Protein AF-A0A2A5CY02-F1 (afdb_monomer_lite)

Foldseek 3Di:
DEEAQDPVAVVQVVVACVVPVVLVVLVVVLVVCCLVDVPDVQQVWAQPPVPQWIWGQSDVVQQWIFIWHDPDPNYIYTDYIDHPPVPDD

Secondary structure (DSSP, 8-state):
-EEE--HHHHHHHHHHHHH-TTHHHHHHHHHHHHHH-TT-GGG-EEEEGGGTEEEEEEETTTTEEEEEEEEETTEEEEEEEEEGGGG--

pLDDT: mean 82.42, std 11.3, range [37.22, 91.56]

Radius of gyration: 12.34 Å; chains: 1; bounding box: 34×26×27 Å

Structure (mmCIF, N/CA/C/O backbone):
data_AF-A0A2A5CY02-F1
#
_entry.id   AF-A0A2A5CY02-F1
#
loop_
_atom_site.group_PDB
_atom_site.id
_atom_site.type_symbol
_atom_site.label_atom_id
_atom_site.label_alt_id
_atom_site.label_comp_id
_atom_site.label_asym_id
_atom_site.label_entity_id
_atom_site.label_seq_id
_atom_site.pdbx_PDB_ins_code
_atom_site.Cartn_x
_atom_site.Cartn_y
_atom_site.Cartn_z
_atom_site.occupancy
_atom_site.B_iso_or_equiv
_atom_site.auth_seq_id
_atom_site.auth_comp_id
_atom_site.auth_asym_id
_atom_site.auth_atom_id
_atom_site.pdbx_PDB_model_num
ATOM 1 N N . MET A 1 1 ? -16.059 -3.338 4.026 1.00 79.31 1 MET A N 1
ATOM 2 C CA . MET A 1 1 ? -14.983 -2.390 3.679 1.00 79.31 1 MET A CA 1
ATOM 3 C C . MET A 1 1 ? -14.815 -2.228 2.166 1.00 79.31 1 MET A C 1
ATOM 5 O O . MET A 1 1 ? -14.723 -3.207 1.436 1.00 79.31 1 MET A O 1
ATOM 9 N N . LYS A 1 2 ? -14.797 -0.989 1.681 1.00 85.38 2 LYS A N 1
ATOM 10 C CA . LYS A 1 2 ? -14.735 -0.589 0.275 1.00 85.38 2 LYS A CA 1
ATOM 11 C C . LYS A 1 2 ? -13.382 0.055 -0.017 1.00 85.38 2 LYS A C 1
ATOM 13 O O . LYS A 1 2 ? -12.940 0.958 0.689 1.00 85.38 2 LYS A O 1
ATOM 18 N N . ILE A 1 3 ? -12.732 -0.419 -1.078 1.00 89.12 3 ILE A N 1
ATOM 19 C CA . ILE A 1 3 ? -11.396 0.023 -1.488 1.00 89.12 3 ILE A CA 1
ATOM 20 C C . ILE A 1 3 ? -11.520 0.927 -2.714 1.00 89.12 3 ILE A C 1
ATOM 22 O O . ILE A 1 3 ? -11.860 0.472 -3.809 1.00 89.12 3 ILE A O 1
ATOM 26 N N . ILE A 1 4 ? -11.214 2.207 -2.534 1.00 90.81 4 ILE A N 1
ATOM 27 C CA . ILE A 1 4 ? -11.237 3.228 -3.575 1.00 90.81 4 ILE A CA 1
ATOM 28 C C . ILE A 1 4 ? -9.861 3.281 -4.238 1.00 90.81 4 ILE A C 1
ATOM 30 O O . ILE A 1 4 ? -8.832 3.496 -3.596 1.00 90.81 4 ILE A O 1
ATOM 34 N N . ARG A 1 5 ? -9.859 3.079 -5.557 1.00 91.38 5 ARG A N 1
ATOM 35 C CA . ARG A 1 5 ? -8.667 3.060 -6.410 1.00 91.38 5 ARG A CA 1
ATOM 36 C C . ARG A 1 5 ? -8.728 4.222 -7.399 1.00 91.38 5 ARG A C 1
ATOM 38 O O . ARG A 1 5 ? -9.307 4.055 -8.476 1.00 91.38 5 ARG A O 1
ATOM 45 N N . PRO A 1 6 ? -8.165 5.396 -7.066 1.00 91.50 6 PRO A N 1
ATOM 46 C CA . PRO A 1 6 ? -8.197 6.539 -7.966 1.00 91.50 6 PRO A CA 1
ATOM 47 C C . PRO A 1 6 ? -7.400 6.235 -9.238 1.00 91.50 6 PRO A C 1
ATOM 49 O O . PRO A 1 6 ? -6.484 5.412 -9.246 1.00 91.50 6 PRO A O 1
ATOM 52 N N . TYR A 1 7 ? -7.722 6.919 -10.333 1.00 90.06 7 TYR A N 1
ATOM 53 C CA . TYR A 1 7 ? -7.084 6.676 -11.630 1.00 90.06 7 TYR A CA 1
ATOM 54 C C . TYR A 1 7 ? -5.552 6.841 -11.589 1.00 90.06 7 TYR A C 1
ATOM 56 O O . TYR A 1 7 ? -4.815 6.043 -12.173 1.00 90.06 7 TYR A O 1
ATOM 64 N N . ASN A 1 8 ? -5.060 7.820 -10.822 1.00 88.44 8 ASN A N 1
ATOM 65 C CA . ASN A 1 8 ? -3.625 8.025 -10.607 1.00 88.44 8 ASN A CA 1
ATOM 66 C C . ASN A 1 8 ? -2.962 6.831 -9.909 1.00 88.44 8 ASN A C 1
ATOM 68 O O . ASN A 1 8 ? -1.858 6.441 -10.288 1.00 88.44 8 ASN A O 1
ATOM 72 N N . TYR A 1 9 ? -3.651 6.217 -8.946 1.00 90.81 9 TYR A N 1
ATOM 73 C CA . TYR A 1 9 ? -3.179 5.006 -8.285 1.00 90.81 9 TYR A CA 1
ATOM 74 C C . TYR A 1 9 ? -3.157 3.823 -9.255 1.00 90.81 9 TYR A C 1
ATOM 76 O O . TYR A 1 9 ? -2.139 3.152 -9.371 1.00 90.81 9 TYR A O 1
ATOM 84 N N . GLN A 1 10 ? -4.224 3.613 -10.033 1.00 90.69 10 GLN A N 1
ATOM 85 C CA . GLN A 1 10 ? -4.288 2.518 -11.012 1.00 90.69 10 GLN A CA 1
ATOM 86 C C . GLN A 1 10 ? -3.155 2.588 -12.048 1.00 90.69 10 GLN A C 1
ATOM 88 O O . GLN A 1 10 ? -2.630 1.560 -12.477 1.00 90.69 10 GLN A O 1
ATOM 93 N N . LYS A 1 11 ? -2.737 3.796 -12.450 1.00 90.75 11 LYS A N 1
ATOM 94 C CA . LYS A 1 11 ? -1.563 3.984 -13.319 1.00 90.75 11 LYS A CA 1
ATOM 95 C C . LYS A 1 11 ? -0.273 3.480 -12.666 1.00 90.75 11 LYS A C 1
ATOM 97 O O . LYS A 1 11 ? 0.523 2.830 -13.345 1.00 90.75 11 LYS A O 1
ATOM 102 N N . LYS A 1 12 ? -0.059 3.783 -11.382 1.00 88.94 12 LYS A N 1
ATOM 103 C CA . LYS A 1 12 ? 1.116 3.338 -10.614 1.00 88.94 12 LYS A CA 1
ATOM 104 C C . LYS A 1 12 ? 1.068 1.838 -10.350 1.00 88.94 12 LYS A C 1
ATOM 106 O O . LYS A 1 12 ? 2.023 1.151 -10.689 1.00 88.94 12 LYS A O 1
ATOM 111 N N . GLU A 1 13 ? -0.075 1.332 -9.891 1.00 90.12 13 GLU A N 1
ATOM 112 C CA . GLU A 1 13 ? -0.355 -0.092 -9.687 1.00 90.12 13 GLU A CA 1
ATOM 113 C C . GLU A 1 13 ? -0.010 -0.896 -10.943 1.00 90.12 13 GLU A C 1
ATOM 115 O O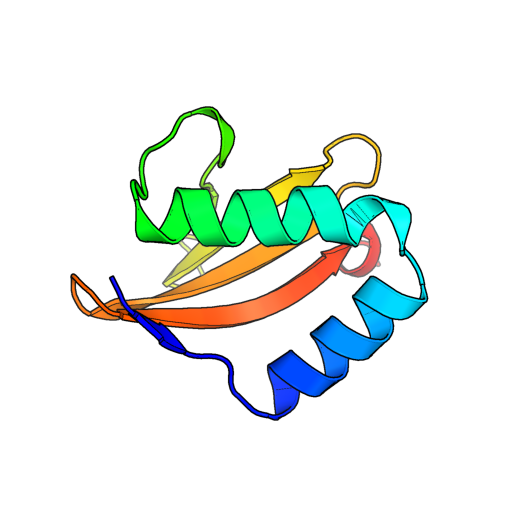 . GLU A 1 13 ? 0.811 -1.804 -10.890 1.00 90.12 13 GLU A O 1
ATOM 120 N N . LYS A 1 14 ? -0.538 -0.514 -12.112 1.00 90.19 14 LYS A N 1
ATOM 121 C CA . LYS A 1 14 ? -0.229 -1.210 -13.369 1.00 90.19 14 LYS A CA 1
ATOM 122 C C . LYS A 1 14 ? 1.262 -1.200 -13.704 1.00 90.19 14 LYS A C 1
ATOM 124 O O . LYS A 1 14 ? 1.773 -2.209 -14.177 1.00 90.19 14 LYS A O 1
ATOM 129 N N . LYS A 1 15 ? 1.965 -0.082 -13.494 1.00 89.69 15 LYS A N 1
ATOM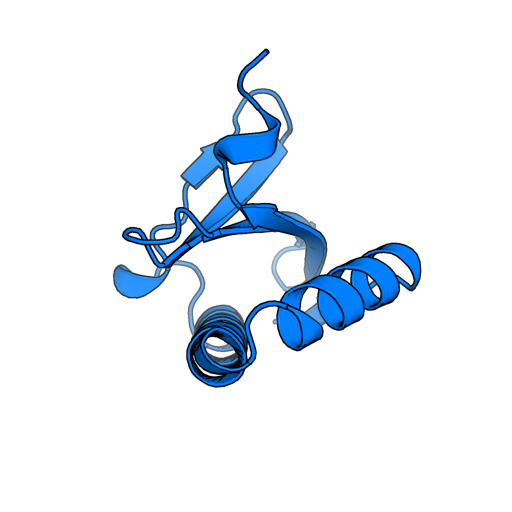 130 C CA . LYS A 1 15 ? 3.418 -0.001 -13.734 1.00 89.69 15 LYS A CA 1
ATOM 131 C C . LYS A 1 15 ? 4.195 -0.887 -12.759 1.00 89.69 15 LYS A C 1
ATOM 133 O O . LYS A 1 15 ? 5.103 -1.591 -13.186 1.00 89.69 15 LYS A O 1
ATOM 138 N N . PHE A 1 16 ? 3.813 -0.876 -11.487 1.00 87.19 16 PHE A N 1
ATOM 139 C CA . PHE A 1 16 ? 4.434 -1.663 -10.430 1.00 87.19 16 PHE A CA 1
ATOM 140 C C . PHE A 1 16 ? 4.239 -3.167 -10.656 1.00 87.19 16 PHE A C 1
ATOM 142 O O . PHE A 1 16 ? 5.210 -3.914 -10.722 1.00 87.19 16 PHE A O 1
ATOM 149 N N . LEU A 1 17 ? 3.000 -3.603 -10.895 1.00 87.56 17 LEU A N 1
ATOM 150 C CA . LEU A 1 17 ? 2.670 -5.006 -11.154 1.00 87.56 17 LEU A CA 1
ATOM 151 C C . LEU A 1 17 ? 3.296 -5.531 -12.454 1.00 87.56 17 LEU A C 1
ATOM 153 O O . LEU A 1 17 ? 3.625 -6.710 -12.536 1.00 87.56 17 LEU A O 1
ATOM 157 N N . LYS A 1 18 ? 3.497 -4.668 -13.462 1.00 89.31 18 LYS A N 1
ATOM 158 C CA . LYS A 1 18 ? 4.252 -5.026 -14.674 1.00 89.31 18 LYS A CA 1
ATOM 159 C C . LYS A 1 18 ? 5.737 -5.255 -14.397 1.00 89.31 18 LYS A C 1
ATOM 161 O O . LYS A 1 18 ? 6.315 -6.149 -15.002 1.00 89.31 1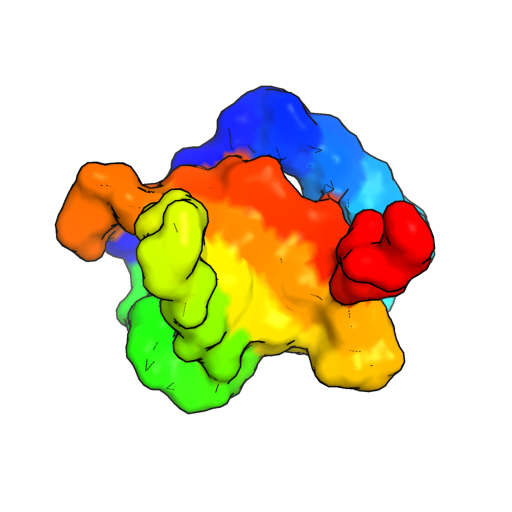8 LYS A O 1
ATOM 166 N N . LYS A 1 19 ? 6.350 -4.449 -13.525 1.00 87.00 19 LYS A N 1
ATOM 167 C CA . LYS A 1 19 ? 7.757 -4.615 -13.123 1.00 87.00 19 LYS A CA 1
ATOM 168 C C . LYS A 1 19 ? 7.954 -5.820 -12.203 1.00 87.00 19 LYS A C 1
ATOM 170 O O . LYS A 1 19 ? 8.988 -6.469 -12.280 1.00 87.00 19 LYS A O 1
ATOM 175 N N . HIS A 1 20 ? 6.957 -6.128 -11.376 1.00 85.06 20 HIS A N 1
ATOM 176 C CA . HIS A 1 20 ? 7.022 -7.190 -10.376 1.00 85.06 20 HIS A CA 1
ATOM 177 C C . HIS A 1 20 ? 5.826 -8.149 -10.485 1.00 85.06 20 HIS A C 1
ATOM 179 O O . HIS A 1 20 ? 4.940 -8.151 -9.622 1.00 85.06 20 HIS A O 1
ATOM 185 N N . PRO A 1 21 ? 5.777 -8.990 -11.533 1.00 86.69 21 PRO A N 1
ATOM 186 C CA . PRO A 1 21 ? 4.677 -9.932 -11.726 1.00 86.69 21 PRO A CA 1
ATOM 187 C C . PRO A 1 21 ? 4.561 -10.954 -10.583 1.00 86.69 21 PRO A C 1
ATOM 189 O O . PRO A 1 21 ? 3.460 -11.383 -10.238 1.00 86.69 21 PRO A O 1
ATOM 192 N N . GLU A 1 22 ? 5.676 -11.300 -9.935 1.00 85.75 22 GLU A N 1
ATOM 193 C CA . GLU A 1 22 ? 5.709 -12.184 -8.763 1.00 85.75 22 GLU A CA 1
ATOM 194 C C . GLU A 1 22 ? 4.918 -11.628 -7.565 1.00 85.75 22 GLU A C 1
ATOM 196 O O . GLU A 1 22 ? 4.287 -12.381 -6.817 1.00 85.75 22 GLU A O 1
ATOM 201 N N . LEU A 1 23 ? 4.865 -10.300 -7.433 1.00 85.81 23 LEU A N 1
ATOM 202 C CA . LEU A 1 23 ? 4.180 -9.617 -6.341 1.00 85.81 23 LEU A CA 1
ATOM 203 C C . LEU A 1 23 ? 2.676 -9.492 -6.567 1.00 85.81 23 LEU A C 1
ATOM 205 O O . LEU A 1 23 ? 1.956 -9.206 -5.613 1.00 85.81 23 LEU A O 1
ATOM 209 N N . ILE A 1 24 ? 2.168 -9.753 -7.779 1.00 87.62 24 ILE A N 1
ATOM 210 C CA . ILE A 1 24 ? 0.729 -9.689 -8.084 1.00 87.62 24 ILE A CA 1
ATOM 211 C C . ILE A 1 24 ? -0.059 -10.580 -7.121 1.00 87.62 24 ILE A C 1
ATOM 213 O O . ILE A 1 24 ? -1.076 -10.159 -6.568 1.00 87.62 24 ILE A O 1
ATOM 217 N N . LYS A 1 25 ? 0.430 -11.800 -6.867 1.00 88.69 25 LYS A N 1
ATOM 218 C CA . LYS A 1 25 ? -0.231 -12.745 -5.956 1.00 88.69 25 LYS A CA 1
ATOM 219 C C . LYS A 1 25 ? -0.292 -12.203 -4.527 1.00 88.69 25 LYS A C 1
ATOM 221 O O . LYS A 1 25 ? -1.349 -12.263 -3.899 1.00 88.69 25 LYS A O 1
ATOM 226 N N . GLN A 1 26 ? 0.819 -11.663 -4.025 1.00 87.06 26 GLN A N 1
ATOM 227 C CA . GLN A 1 26 ? 0.888 -11.084 -2.681 1.00 87.06 26 GLN A CA 1
ATOM 228 C C . GLN A 1 26 ? 0.017 -9.833 -2.574 1.00 87.06 26 GLN A C 1
ATOM 230 O O . GLN A 1 26 ? -0.776 -9.731 -1.649 1.00 87.06 26 GLN A O 1
ATOM 235 N N . TYR A 1 27 ? 0.077 -8.942 -3.561 1.00 88.62 27 TYR A N 1
ATOM 236 C CA . TYR A 1 27 ? -0.733 -7.732 -3.633 1.00 88.62 27 TYR A CA 1
ATOM 237 C C . TYR A 1 27 ? -2.237 -8.039 -3.598 1.00 88.62 27 TYR A C 1
ATOM 239 O O . TYR A 1 27 ? -2.971 -7.488 -2.779 1.00 88.62 27 TYR A O 1
ATOM 247 N N . VAL A 1 28 ? -2.703 -8.985 -4.421 1.00 88.94 28 VAL A N 1
ATOM 248 C CA . VAL A 1 28 ? -4.110 -9.418 -4.414 1.00 88.94 28 VAL A CA 1
ATOM 249 C C . VAL A 1 28 ? -4.492 -10.034 -3.067 1.00 88.94 28 VAL A C 1
ATOM 251 O O . VAL A 1 28 ? -5.584 -9.770 -2.564 1.00 88.94 28 VAL A O 1
ATOM 254 N N . LYS A 1 29 ? -3.605 -10.831 -2.455 1.00 89.19 29 LYS A N 1
ATOM 255 C CA . LYS A 1 29 ? -3.831 -11.398 -1.118 1.00 89.19 29 LYS A CA 1
ATOM 256 C C . LYS A 1 29 ? -3.950 -10.299 -0.060 1.00 89.19 29 LYS A C 1
ATOM 258 O O . LYS A 1 29 ? -4.869 -10.360 0.749 1.00 89.19 29 LYS A O 1
ATOM 263 N N . THR A 1 30 ? -3.091 -9.284 -0.106 1.00 88.38 30 THR A N 1
ATOM 264 C CA . THR A 1 30 ? -3.145 -8.111 0.772 1.00 88.38 30 THR A CA 1
ATOM 265 C C . THR A 1 30 ? -4.465 -7.369 0.617 1.00 88.38 30 THR A C 1
ATOM 267 O O . THR A 1 30 ? -5.102 -7.092 1.621 1.00 88.38 30 THR A O 1
ATOM 270 N N . LEU A 1 31 ? -4.932 -7.104 -0.609 1.00 87.88 31 LEU A N 1
ATOM 271 C CA . LEU A 1 31 ? -6.228 -6.444 -0.823 1.00 87.88 31 LEU A CA 1
ATOM 272 C C . LEU A 1 31 ? -7.410 -7.270 -0.299 1.00 87.88 31 LEU A C 1
ATOM 274 O O . LEU A 1 31 ? -8.352 -6.708 0.256 1.00 87.88 31 LEU A O 1
ATOM 278 N N . LYS A 1 32 ? -7.368 -8.599 -0.461 1.00 88.75 32 LYS A N 1
ATOM 279 C CA . LYS A 1 32 ? -8.392 -9.496 0.097 1.00 88.75 32 LYS A CA 1
ATOM 280 C C . LYS A 1 32 ? -8.388 -9.460 1.621 1.00 88.75 32 LYS A C 1
ATOM 282 O O . LYS A 1 32 ? -9.448 -9.287 2.208 1.00 88.75 32 LYS A O 1
ATOM 287 N N . LEU A 1 33 ? -7.211 -9.587 2.237 1.00 87.62 33 LEU A N 1
ATOM 288 C CA . LEU A 1 33 ? -7.050 -9.497 3.689 1.00 87.62 33 LEU A CA 1
ATOM 289 C C . LEU A 1 33 ? -7.522 -8.143 4.204 1.00 87.62 33 LEU A C 1
ATOM 291 O O . LEU A 1 33 ? -8.325 -8.113 5.116 1.00 87.62 33 LEU A O 1
ATOM 295 N N . LEU A 1 34 ? -7.126 -7.050 3.553 1.00 85.62 34 LEU A N 1
ATOM 296 C CA . LEU A 1 34 ? -7.561 -5.698 3.889 1.00 85.62 34 LEU A CA 1
ATOM 297 C C . LEU A 1 34 ? -9.092 -5.566 3.895 1.00 85.62 34 LEU A C 1
ATOM 299 O O . LEU A 1 34 ? -9.641 -4.900 4.759 1.00 85.62 34 LEU A O 1
ATOM 303 N N . SER A 1 35 ? -9.785 -6.201 2.944 1.00 84.19 35 SER A N 1
ATOM 304 C CA . SER A 1 35 ? -11.253 -6.189 2.886 1.00 84.19 35 SER A CA 1
ATOM 305 C C . SER A 1 35 ? -11.925 -7.065 3.949 1.00 84.19 35 SER A C 1
ATOM 307 O O . SER A 1 35 ? -13.117 -6.878 4.194 1.00 84.19 35 SER A O 1
ATOM 309 N N . LEU A 1 36 ? -11.205 -8.044 4.497 1.00 85.69 36 LEU A N 1
ATOM 310 C CA . LEU A 1 36 ? -11.687 -8.988 5.505 1.00 85.69 36 LEU A CA 1
ATOM 311 C C . LEU A 1 36 ? -11.423 -8.464 6.916 1.00 85.69 36 LEU A C 1
ATOM 313 O O . LEU A 1 36 ? -12.342 -8.402 7.723 1.00 85.69 36 LEU A O 1
ATOM 317 N N . ASP A 1 37 ? -10.174 -8.096 7.192 1.00 81.75 37 ASP A N 1
ATOM 318 C CA . ASP A 1 37 ? -9.709 -7.645 8.493 1.00 81.75 37 ASP A CA 1
ATOM 319 C C . ASP A 1 37 ? -8.537 -6.663 8.354 1.00 81.75 37 ASP A C 1
ATOM 321 O O . ASP A 1 37 ? -7.487 -6.971 7.789 1.00 81.75 37 ASP A O 1
ATOM 325 N N . LEU A 1 38 ? -8.718 -5.466 8.906 1.00 74.69 38 LEU A N 1
ATOM 326 C CA . LEU A 1 38 ? -7.736 -4.382 8.854 1.00 74.69 38 LEU A CA 1
ATOM 327 C C . LEU A 1 38 ? -6.582 -4.551 9.836 1.00 74.69 38 LEU A C 1
ATOM 329 O O . LEU A 1 38 ? -5.488 -4.037 9.596 1.00 74.69 38 LEU A O 1
ATOM 333 N N . ALA A 1 39 ? -6.841 -5.238 10.945 1.00 73.31 39 ALA A N 1
ATOM 334 C CA . ALA A 1 39 ? -5.903 -5.409 12.043 1.00 73.31 39 ALA A CA 1
ATOM 335 C C . ALA A 1 39 ? -5.068 -6.691 11.904 1.00 73.31 39 ALA A C 1
ATOM 337 O O . ALA A 1 39 ? -4.328 -7.052 12.821 1.00 73.31 39 ALA A O 1
ATOM 338 N N . HIS A 1 40 ? -5.157 -7.372 10.757 1.00 78.69 40 HIS A N 1
ATOM 339 C CA . HIS A 1 40 ? -4.558 -8.683 10.603 1.00 78.69 40 HIS A CA 1
ATOM 340 C C . HIS A 1 40 ? -3.030 -8.589 10.748 1.00 78.69 40 HIS A C 1
ATOM 342 O O . HIS A 1 40 ? -2.391 -7.806 10.033 1.00 78.69 40 HIS A O 1
ATOM 348 N N . PRO A 1 41 ? -2.388 -9.423 11.587 1.00 77.25 41 PRO A N 1
ATOM 349 C CA . PRO A 1 41 ? -0.955 -9.313 11.876 1.00 77.25 41 PRO A CA 1
ATOM 350 C C . PRO A 1 41 ? -0.076 -9.463 10.623 1.00 77.25 41 PRO A C 1
ATOM 352 O O . PRO A 1 41 ? 1.005 -8.882 10.536 1.00 77.25 41 PRO A O 1
ATOM 355 N N . SER A 1 42 ? -0.549 -10.188 9.604 1.00 76.50 42 SER A N 1
ATOM 356 C CA . SER A 1 42 ? 0.150 -10.306 8.314 1.00 76.50 42 SER A CA 1
ATOM 357 C C . SER A 1 42 ? 0.149 -9.032 7.465 1.00 76.50 42 SER A C 1
ATOM 359 O O . SER A 1 42 ? 1.022 -8.907 6.614 1.00 76.50 42 SER A O 1
ATOM 361 N N . LEU A 1 43 ? -0.800 -8.108 7.662 1.00 77.25 43 LEU A N 1
ATOM 362 C CA . LEU A 1 43 ? -0.824 -6.834 6.934 1.00 77.25 43 LEU A CA 1
ATOM 363 C C . LEU A 1 43 ? 0.257 -5.877 7.442 1.00 77.25 43 LEU A C 1
ATOM 365 O O . LEU A 1 43 ? 0.649 -4.982 6.701 1.00 77.25 43 LEU A O 1
ATOM 369 N N . ARG A 1 44 ? 0.755 -6.071 8.676 1.00 78.88 44 ARG A N 1
ATOM 370 C CA . ARG A 1 44 ? 1.764 -5.197 9.301 1.00 78.88 44 ARG A CA 1
ATOM 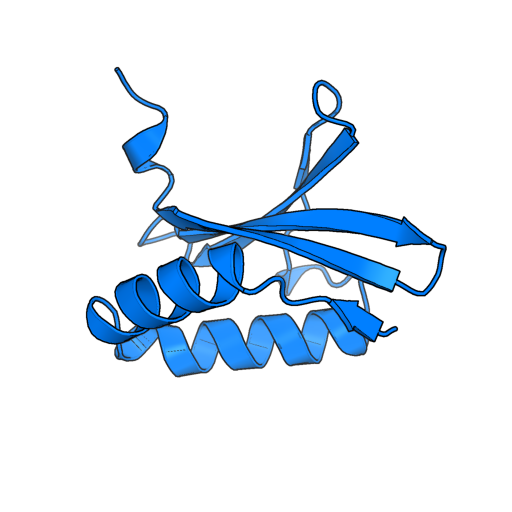371 C C . ARG A 1 44 ? 1.417 -3.728 9.064 1.00 78.88 44 ARG A C 1
ATOM 373 O O . ARG A 1 44 ? 2.173 -2.983 8.444 1.00 78.88 44 ARG A O 1
ATOM 380 N N . LEU A 1 45 ? 0.201 -3.363 9.458 1.00 83.81 45 LEU A N 1
ATOM 381 C CA . LEU A 1 45 ? -0.326 -2.024 9.260 1.00 83.81 45 LEU A CA 1
ATOM 382 C C . LEU A 1 45 ? 0.486 -1.044 10.114 1.00 83.81 45 LEU A C 1
ATOM 384 O O . LEU A 1 45 ? 0.458 -1.106 11.340 1.00 83.81 45 LEU A O 1
ATOM 388 N N . HIS A 1 46 ? 1.201 -0.136 9.461 1.00 84.94 46 HIS A N 1
ATOM 389 C CA . HIS A 1 46 ? 1.962 0.923 10.110 1.00 84.94 46 HIS A CA 1
ATOM 390 C C . HIS A 1 46 ? 1.246 2.256 9.933 1.00 84.94 46 HIS A C 1
ATOM 392 O O . HIS A 1 46 ? 1.044 2.718 8.811 1.00 84.94 46 HIS A O 1
ATOM 398 N N . GLU A 1 47 ? 0.873 2.892 11.038 1.00 84.81 47 GLU A N 1
ATOM 399 C CA . GLU A 1 47 ? 0.319 4.242 11.013 1.00 84.81 47 GLU A CA 1
ATOM 400 C C . GLU A 1 47 ? 1.432 5.284 10.852 1.00 84.81 47 GLU A C 1
ATOM 402 O O . GLU A 1 47 ? 2.389 5.342 11.626 1.00 84.81 47 GLU A O 1
ATOM 407 N N . ILE A 1 48 ? 1.281 6.151 9.854 1.00 83.94 48 ILE A N 1
ATOM 408 C CA . ILE A 1 48 ? 2.132 7.317 9.640 1.00 83.94 48 ILE A CA 1
ATOM 409 C C . ILE A 1 48 ? 1.434 8.515 10.282 1.00 83.94 48 ILE A C 1
ATOM 411 O O . ILE A 1 48 ? 0.693 9.250 9.622 1.00 83.94 48 ILE A O 1
ATOM 415 N N . LYS A 1 49 ? 1.706 8.726 11.576 1.00 75.56 49 LYS A N 1
ATOM 416 C CA . LYS A 1 49 ? 1.103 9.793 12.400 1.00 75.56 49 LYS A CA 1
ATOM 417 C C . LYS A 1 49 ? 1.147 11.172 11.734 1.00 75.56 49 LYS A C 1
ATOM 419 O O . LYS A 1 49 ? 0.159 11.895 11.734 1.00 75.56 49 LYS A O 1
ATOM 424 N N . HIS A 1 50 ? 2.261 11.500 11.083 1.00 74.44 50 HIS A N 1
ATOM 425 C CA . HIS A 1 50 ? 2.475 12.797 10.436 1.00 74.44 50 HIS A CA 1
ATOM 426 C C . HIS A 1 50 ? 1.604 13.044 9.194 1.00 74.44 50 HIS A C 1
ATOM 428 O O . HIS A 1 50 ? 1.401 14.192 8.816 1.00 74.44 50 HIS A O 1
ATOM 434 N N . LYS A 1 51 ? 1.108 11.989 8.532 1.00 73.38 51 LYS A N 1
ATOM 435 C CA . LYS A 1 51 ? 0.342 12.102 7.276 1.00 73.38 51 LYS A CA 1
ATOM 436 C C . LYS A 1 51 ? -1.107 11.627 7.398 1.00 73.38 51 LYS A C 1
ATOM 438 O O . LYS A 1 51 ? -1.829 11.695 6.406 1.00 73.38 51 LYS A O 1
ATOM 443 N N . GLN A 1 52 ? -1.526 11.159 8.580 1.00 83.31 52 GLN A N 1
ATOM 444 C CA . GLN A 1 52 ? -2.838 10.530 8.801 1.00 83.31 52 GLN A CA 1
ATOM 445 C C . GLN A 1 52 ? -3.141 9.455 7.741 1.00 83.31 52 GLN A C 1
ATOM 447 O O . GLN A 1 52 ? -4.236 9.378 7.182 1.00 83.31 52 GLN A O 1
ATOM 452 N N . CYS A 1 53 ? -2.119 8.666 7.416 1.00 88.12 53 CYS A N 1
ATOM 453 C CA . CYS A 1 53 ? -2.170 7.585 6.440 1.00 88.12 53 CYS A CA 1
ATOM 454 C C . CYS A 1 53 ? -1.573 6.331 7.069 1.00 88.12 53 CYS A C 1
ATOM 456 O O . CYS A 1 53 ? -0.792 6.416 8.015 1.00 88.12 53 CYS A O 1
ATOM 458 N N . HIS A 1 54 ? -1.876 5.174 6.497 1.00 88.56 54 HIS A N 1
ATOM 459 C CA . HIS A 1 54 ? -1.294 3.907 6.913 1.00 88.56 54 HIS A CA 1
ATOM 460 C C . HIS A 1 54 ? -0.533 3.281 5.755 1.00 88.56 54 HIS A C 1
ATOM 462 O O . HIS A 1 54 ? -0.859 3.492 4.588 1.00 88.56 54 HIS A O 1
ATOM 468 N N . SER A 1 55 ? 0.500 2.519 6.081 1.00 88.00 55 SER A N 1
ATOM 469 C CA . SER A 1 55 ? 1.286 1.765 5.117 1.00 88.00 55 SER A CA 1
ATOM 470 C C . SER A 1 55 ? 1.301 0.294 5.482 1.00 88.00 55 SER A C 1
ATOM 472 O O . SER A 1 55 ? 1.435 -0.065 6.648 1.00 88.00 55 SER A O 1
ATOM 474 N N . ILE A 1 56 ? 1.154 -0.554 4.474 1.00 88.06 56 ILE A N 1
ATOM 475 C CA . ILE A 1 56 ? 1.155 -2.008 4.602 1.00 88.06 56 ILE A CA 1
ATOM 476 C C . ILE A 1 56 ? 2.380 -2.549 3.890 1.00 88.06 56 ILE A C 1
ATOM 478 O O . ILE A 1 56 ? 2.589 -2.274 2.710 1.00 88.06 56 ILE A O 1
ATOM 482 N N . SER A 1 57 ? 3.168 -3.350 4.601 1.00 85.69 57 SER A N 1
ATOM 483 C CA . SER A 1 57 ? 4.303 -4.051 4.006 1.00 85.69 57 SER A CA 1
ATOM 484 C C . SER A 1 57 ? 3.820 -5.318 3.307 1.00 85.69 57 SER A C 1
ATOM 486 O O . SER A 1 57 ? 3.505 -6.310 3.958 1.00 85.69 57 SER A O 1
ATOM 488 N N . ILE A 1 58 ? 3.767 -5.297 1.974 1.00 84.38 58 ILE A N 1
ATOM 489 C CA . ILE A 1 58 ? 3.367 -6.457 1.160 1.00 84.38 58 ILE A CA 1
ATOM 490 C C . ILE A 1 58 ? 4.485 -7.495 1.123 1.00 84.38 58 ILE A C 1
ATOM 492 O O . ILE A 1 58 ? 4.232 -8.697 1.188 1.00 84.38 58 ILE A O 1
ATOM 496 N N . ASN A 1 59 ? 5.728 -7.030 1.016 1.00 79.38 59 ASN A N 1
ATOM 497 C CA . ASN A 1 59 ? 6.894 -7.893 0.993 1.00 79.38 59 ASN A CA 1
ATOM 498 C C . ASN A 1 59 ? 8.086 -7.161 1.615 1.00 79.38 59 ASN A C 1
ATOM 500 O O . ASN A 1 59 ? 8.466 -6.092 1.148 1.00 79.38 59 ASN A O 1
ATOM 504 N N . MET A 1 60 ? 8.676 -7.730 2.666 1.00 70.62 60 MET A N 1
ATOM 505 C CA . MET A 1 60 ? 9.825 -7.126 3.349 1.00 70.62 60 MET A CA 1
ATOM 506 C C . MET A 1 60 ? 11.133 -7.286 2.581 1.00 70.62 60 MET A C 1
ATOM 508 O O . MET A 1 60 ? 11.976 -6.401 2.669 1.00 70.62 60 MET A O 1
ATOM 512 N N . GLN A 1 61 ? 11.303 -8.379 1.830 1.00 72.31 61 GLN A N 1
ATOM 513 C CA . GLN A 1 61 ? 12.519 -8.613 1.045 1.00 72.31 61 GLN A CA 1
ATOM 514 C C . GLN A 1 61 ? 12.633 -7.584 -0.081 1.00 72.31 61 GLN A C 1
ATOM 516 O O . GLN A 1 61 ? 13.695 -7.012 -0.285 1.00 72.31 61 GLN A O 1
ATOM 521 N N . TYR A 1 62 ? 11.511 -7.280 -0.736 1.00 70.31 62 TYR A N 1
ATOM 522 C CA . TYR A 1 62 ? 11.434 -6.252 -1.778 1.00 70.31 62 TYR A CA 1
ATOM 523 C C . TYR A 1 62 ? 11.044 -4.861 -1.249 1.00 70.31 62 TYR A C 1
ATOM 525 O O . TYR A 1 62 ? 10.845 -3.941 -2.036 1.00 70.31 62 TYR A O 1
ATOM 533 N N . ARG A 1 63 ? 10.894 -4.707 0.076 1.00 73.50 63 ARG A N 1
ATOM 534 C CA . ARG A 1 63 ? 10.448 -3.476 0.762 1.00 73.50 63 ARG A CA 1
ATOM 535 C C . ARG A 1 63 ? 9.223 -2.813 0.123 1.00 73.50 63 ARG A C 1
ATOM 537 O O . ARG A 1 63 ? 9.159 -1.596 -0.008 1.00 73.50 63 ARG A O 1
ATOM 544 N N . VAL A 1 64 ? 8.243 -3.613 -0.275 1.00 82.25 64 VAL A N 1
ATOM 545 C CA . VAL A 1 64 ? 7.061 -3.134 -0.997 1.00 82.25 64 VAL A CA 1
ATOM 546 C C . VAL A 1 64 ? 6.043 -2.617 -0.005 1.00 82.25 64 VAL A C 1
ATOM 548 O O . VAL A 1 64 ? 5.545 -3.377 0.832 1.00 82.25 64 VAL A O 1
ATOM 551 N N . LEU A 1 65 ? 5.710 -1.341 -0.139 1.00 86.31 65 LEU A N 1
ATOM 552 C CA . LEU A 1 65 ? 4.765 -0.629 0.695 1.00 86.31 65 LEU A CA 1
ATOM 553 C C . LEU A 1 65 ? 3.514 -0.268 -0.106 1.00 86.31 65 LEU A C 1
ATOM 555 O O . LEU A 1 65 ? 3.572 0.235 -1.227 1.00 86.31 65 LEU A O 1
ATOM 559 N N . LEU A 1 66 ? 2.365 -0.519 0.507 1.00 88.50 66 LEU A N 1
ATOM 560 C CA . LEU A 1 66 ? 1.067 -0.045 0.060 1.00 88.50 66 LEU A CA 1
ATOM 561 C C . LEU A 1 66 ? 0.613 1.059 1.002 1.00 88.50 66 LEU A C 1
ATOM 563 O O . LEU A 1 66 ? 0.254 0.783 2.146 1.00 88.50 66 LEU A O 1
ATOM 567 N N . THR A 1 67 ? 0.613 2.297 0.524 1.00 89.44 67 THR A N 1
ATOM 568 C CA . THR A 1 67 ? 0.116 3.439 1.286 1.00 89.44 67 THR A CA 1
ATOM 569 C C . THR A 1 67 ? -1.364 3.635 1.017 1.00 89.44 67 THR A C 1
ATOM 571 O O . THR A 1 67 ? -1.814 3.744 -0.127 1.00 89.44 67 THR A O 1
ATOM 574 N N . LEU A 1 68 ? -2.127 3.730 2.095 1.00 90.25 68 LEU A N 1
ATOM 575 C CA . LEU A 1 68 ? -3.563 3.908 2.075 1.00 90.25 68 LEU A CA 1
ATOM 576 C C . LEU A 1 68 ? -4.007 4.932 3.116 1.00 90.25 68 LEU A C 1
ATOM 578 O O . LEU A 1 68 ? -3.294 5.237 4.071 1.00 90.25 68 LEU A O 1
ATOM 582 N N . LYS A 1 69 ? -5.200 5.478 2.922 1.00 90.00 69 LYS A N 1
ATOM 583 C CA . LYS A 1 69 ? -5.820 6.430 3.836 1.00 90.00 69 LYS A CA 1
ATOM 584 C C . LYS A 1 69 ? -7.242 5.994 4.134 1.00 90.00 69 LYS A C 1
ATOM 586 O O . LYS A 1 69 ? -8.002 5.722 3.208 1.00 90.00 69 LYS A O 1
ATOM 591 N N . PHE A 1 70 ? -7.610 5.952 5.406 1.00 88.06 70 PHE A N 1
ATOM 592 C CA . PHE A 1 70 ? -9.001 5.751 5.790 1.00 88.06 70 PHE A CA 1
ATOM 593 C C . PHE A 1 70 ? -9.779 7.032 5.511 1.00 88.06 70 PHE A C 1
ATOM 595 O O . PHE A 1 70 ? -9.406 8.103 5.987 1.00 88.06 70 PHE A O 1
ATOM 602 N N . LEU A 1 71 ? -10.819 6.924 4.687 1.00 86.75 71 LEU A N 1
ATOM 603 C CA . LEU A 1 71 ? -11.760 8.020 4.468 1.00 86.75 71 LEU A CA 1
ATOM 604 C C . LEU A 1 71 ? -12.902 7.943 5.478 1.00 86.75 71 LEU A C 1
ATOM 606 O O . LEU A 1 71 ? -13.274 8.964 6.035 1.00 86.75 71 LEU A O 1
ATOM 610 N N . ASN A 1 72 ? -13.401 6.730 5.738 1.00 84.62 72 ASN A N 1
ATOM 611 C CA . ASN A 1 72 ? -14.490 6.430 6.670 1.00 84.62 72 ASN A CA 1
ATOM 612 C C . ASN A 1 72 ? -14.208 5.101 7.397 1.00 84.62 72 ASN A C 1
ATOM 614 O O . ASN A 1 72 ? -13.245 4.409 7.068 1.00 84.62 72 ASN A O 1
ATOM 618 N N . LYS A 1 73 ? -15.086 4.696 8.331 1.00 80.69 73 LYS A N 1
ATOM 619 C CA . LYS A 1 73 ? -15.006 3.389 9.026 1.00 80.69 73 LYS A CA 1
ATOM 620 C C . LYS A 1 73 ? -14.942 2.195 8.065 1.00 80.69 73 LYS A C 1
ATOM 622 O O . LYS A 1 73 ? -14.257 1.220 8.344 1.00 80.69 73 LYS A O 1
ATOM 627 N N . ASP A 1 74 ? -15.602 2.315 6.916 1.00 84.12 74 ASP A N 1
ATOM 628 C CA . ASP A 1 74 ? -15.708 1.257 5.914 1.00 84.12 74 ASP A CA 1
ATOM 629 C C . ASP A 1 74 ? -15.083 1.617 4.567 1.00 84.12 74 ASP A C 1
ATOM 631 O O . ASP A 1 74 ? -15.216 0.840 3.626 1.00 84.12 74 ASP A O 1
ATOM 635 N N . GLU A 1 75 ? -14.400 2.758 4.433 1.00 89.31 75 GLU A N 1
ATOM 636 C CA . GLU A 1 75 ? -13.816 3.184 3.156 1.00 89.31 75 GLU A CA 1
ATOM 637 C C . GLU A 1 75 ? -12.336 3.505 3.283 1.00 89.31 75 GLU A C 1
ATOM 639 O O . GLU A 1 75 ? -11.914 4.309 4.117 1.00 89.31 75 GLU A O 1
ATOM 644 N N . VAL A 1 76 ? -11.554 2.919 2.380 1.00 89.81 76 VAL A N 1
ATOM 645 C CA . VAL A 1 76 ? -10.119 3.148 2.286 1.00 89.81 76 VAL A CA 1
ATOM 646 C C . VAL A 1 76 ? -9.744 3.612 0.890 1.0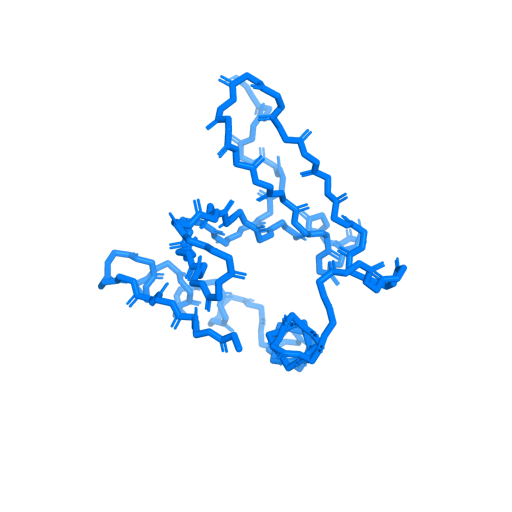0 89.81 76 VAL A C 1
ATOM 648 O O . VAL A 1 76 ? -10.203 3.066 -0.111 1.00 89.81 76 VAL A O 1
ATOM 651 N N . LEU A 1 77 ? -8.889 4.620 0.822 1.00 90.62 77 LEU A N 1
ATOM 652 C CA . LEU A 1 77 ? -8.332 5.160 -0.404 1.00 90.62 77 LEU A CA 1
ATOM 653 C C . LEU A 1 77 ? -6.903 4.660 -0.570 1.00 90.62 77 LEU A C 1
ATOM 655 O O . LEU A 1 77 ? -6.063 4.899 0.296 1.00 90.62 77 LEU A O 1
ATOM 659 N N . LEU A 1 78 ? -6.611 4.002 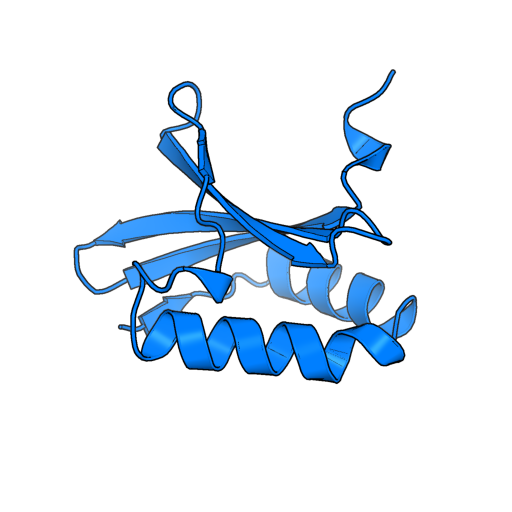-1.690 1.00 91.56 78 LEU A N 1
ATOM 660 C CA . LEU A 1 78 ? -5.235 3.654 -2.029 1.00 91.56 78 LEU A CA 1
ATOM 661 C C . LEU A 1 78 ? -4.524 4.887 -2.592 1.00 91.56 78 LEU A C 1
ATOM 663 O O . LEU A 1 78 ? -4.989 5.502 -3.555 1.00 91.56 78 LEU A O 1
ATOM 667 N N . ILE A 1 79 ? -3.416 5.254 -1.953 1.00 89.81 79 ILE A N 1
ATOM 668 C CA . ILE A 1 79 ? -2.651 6.466 -2.251 1.00 89.81 79 ILE A CA 1
ATOM 669 C C . ILE A 1 79 ? -1.471 6.126 -3.154 1.00 89.81 79 ILE A C 1
ATOM 671 O O . ILE A 1 79 ? -1.294 6.753 -4.200 1.00 89.81 79 ILE A O 1
ATOM 675 N N . ASP A 1 80 ? -0.682 5.123 -2.766 1.00 87.94 80 ASP A N 1
ATOM 676 C CA . ASP A 1 80 ? 0.554 4.764 -3.456 1.00 87.94 80 ASP A CA 1
ATOM 677 C C . ASP A 1 80 ? 0.912 3.284 -3.279 1.00 87.94 80 ASP A C 1
ATOM 679 O O . ASP A 1 80 ? 0.503 2.651 -2.305 1.00 87.94 80 ASP A O 1
ATOM 683 N N . VAL A 1 81 ? 1.639 2.730 -4.249 1.00 87.56 81 VAL A N 1
ATOM 684 C CA . VAL A 1 81 ? 2.165 1.364 -4.217 1.00 87.56 81 VAL A CA 1
ATOM 685 C C . VAL A 1 81 ? 3.534 1.359 -4.882 1.00 87.56 81 VAL A C 1
ATOM 687 O O . VAL A 1 81 ? 3.666 1.735 -6.051 1.00 87.56 81 VAL A O 1
ATOM 690 N N . GLY A 1 82 ? 4.543 0.930 -4.134 1.00 82.06 82 GLY A N 1
ATOM 691 C CA . GLY A 1 82 ? 5.928 0.973 -4.580 1.00 82.06 82 GLY A CA 1
ATOM 692 C C . GLY A 1 82 ? 6.887 0.404 -3.548 1.00 82.06 82 GLY A C 1
ATOM 693 O O . GLY A 1 82 ? 6.495 0.011 -2.451 1.00 82.06 82 GLY A O 1
ATOM 694 N N . ASP A 1 83 ? 8.153 0.324 -3.920 1.00 76.00 83 ASP A N 1
ATOM 695 C CA . ASP A 1 83 ? 9.241 -0.002 -3.010 1.00 76.00 83 ASP A CA 1
ATOM 696 C C . ASP A 1 83 ? 9.593 1.194 -2.096 1.00 76.00 83 ASP A C 1
ATOM 698 O O . ASP A 1 83 ? 9.413 2.360 -2.448 1.00 76.00 83 ASP A O 1
ATOM 702 N N . HIS A 1 84 ? 10.088 0.906 -0.890 1.00 63.34 84 HIS A N 1
ATOM 703 C CA . HIS A 1 84 ? 10.562 1.909 0.073 1.00 63.34 84 HIS A CA 1
ATOM 704 C C . HIS A 1 84 ? 11.826 2.648 -0.423 1.00 63.34 84 HIS A C 1
ATOM 706 O O . HIS A 1 84 ? 12.217 3.658 0.166 1.00 63.34 84 HIS A O 1
ATOM 712 N N . ASP A 1 85 ? 12.481 2.198 -1.496 1.00 50.41 85 ASP A N 1
ATOM 713 C CA . ASP A 1 85 ? 13.741 2.798 -1.953 1.00 50.41 85 ASP A CA 1
ATOM 714 C C . ASP A 1 85 ? 13.558 4.262 -2.398 1.00 50.41 85 ASP A C 1
ATOM 716 O O . ASP A 1 85 ? 14.464 5.079 -2.277 1.00 50.41 85 ASP A O 1
ATOM 720 N N . VAL A 1 86 ? 12.328 4.649 -2.754 1.00 46.38 86 VAL A N 1
ATOM 721 C CA . VAL A 1 86 ? 11.970 6.010 -3.192 1.00 46.38 86 VAL A CA 1
ATOM 722 C C . VAL A 1 86 ? 12.029 7.078 -2.076 1.00 46.38 86 VAL A C 1
ATOM 724 O O . VAL A 1 86 ? 11.921 8.265 -2.370 1.00 46.38 86 VAL A O 1
ATOM 727 N N . TYR A 1 87 ? 12.226 6.714 -0.802 1.00 43.88 87 TYR A N 1
ATOM 728 C CA . TYR A 1 87 ? 12.361 7.690 0.301 1.00 43.88 87 TYR A CA 1
ATOM 729 C C . TYR A 1 87 ? 13.789 7.902 0.817 1.00 43.88 87 TYR A C 1
ATOM 731 O O . TYR A 1 87 ? 13.970 8.644 1.781 1.00 43.88 87 TYR A O 1
ATOM 739 N N . THR A 1 88 ? 14.799 7.297 0.191 1.00 37.47 88 THR A N 1
ATOM 740 C CA . THR A 1 88 ? 16.198 7.628 0.490 1.00 37.47 88 THR A CA 1
ATOM 741 C C . THR A 1 88 ? 16.744 8.426 -0.684 1.00 37.47 88 THR A C 1
ATOM 743 O O . THR A 1 88 ? 16.964 7.834 -1.735 1.00 37.47 88 THR A O 1
ATOM 746 N N . HIS A 1 89 ? 16.838 9.750 -0.521 1.00 37.22 89 HIS A N 1
ATOM 747 C CA . HIS A 1 89 ? 17.868 10.704 -0.982 1.00 37.22 89 HIS A CA 1
ATOM 748 C C . HIS A 1 89 ? 17.320 12.131 -0.845 1.00 37.22 89 HIS A C 1
ATOM 750 O O . HIS A 1 89 ? 16.325 12.463 -1.528 1.00 37.22 89 HIS A O 1
#

Sequence (89 aa):
MKIIRPYNYQKKEKKFLKKHPELIKQYVKTLKLLSLDLAHPSLRLHEIKHKQCHSISINMQYRVLLTLKFLNKDEVLLIDVGDHDVYTH